Protein AF-A0A180F5J7-F1 (afdb_monomer)

Mean predicted aligned error: 7.36 Å

Nearest PDB structures (foldseek):
  5jdk-assembly1_A  TM=4.052E-01  e=4.309E+00  Schizosaccharomyces pombe 972h-
  7ywx-assembly1_W  TM=2.300E-01  e=5.597E+00  Homo sapiens

Radius of gyration: 16.35 Å; Cα contacts (8 Å, |Δi|>4): 37; chains: 1; bounding box: 34×48×33 Å

pLDDT: mean 86.65, std 16.5, range [34.69, 97.69]

Secondary structure (DSSP, 8-state):
---S-TTSS------TT-HHHHHHHHHHHHHHHH----S-HHHHHHHHHHHHHHHHHHHHHTT--HHHHHT--HHHHHHHHHHHHHHHHH-

Foldseek 3Di:
DDDDPPDDDDDCDDDPPPVLSSLQSVQVCCCVVPVDDDDHSVVVVVVVVVLLVVVVVVVVVVVDDPVCVVPPDPVVSVVSVVVVVVVVVVD

Solvent-accessible surface area (backbone atoms only — not comparable to full-atom values): 5591 Å² total; per-residue (Å²): 134,83,76,90,71,84,84,60,102,69,79,73,48,97,35,92,92,40,69,66,45,44,46,36,35,52,53,47,46,41,32,74,75,70,62,54,84,70,81,52,50,64,58,55,47,51,53,49,53,52,50,50,55,51,48,50,62,52,37,48,75,71,70,45,51,70,67,56,60,78,67,47,56,66,74,59,50,52,52,54,52,52,57,48,52,57,53,62,76,76,108

Sequence (91 aa):
MRAISDINGFDIKFHENEPIKVVRAVRNWFVEAVGLIKESPTAIWDSFCEFNADLLTKKEKENFSQDDIDFMPIPELLMCMRAWLIKKEEA

Structure (mmCIF, N/CA/C/O backbone):
data_AF-A0A180F5J7-F1
#
_entry.id   AF-A0A180F5J7-F1
#
loop_
_atom_site.group_PDB
_atom_site.id
_atom_site.type_symbol
_atom_site.label_atom_id
_atom_site.label_alt_id
_atom_site.label_comp_id
_atom_site.label_asym_id
_atom_site.label_entity_id
_atom_site.label_seq_id
_atom_site.pdbx_PDB_ins_code
_atom_site.Cartn_x
_atom_site.Cartn_y
_atom_site.Cartn_z
_atom_site.occupancy
_atom_site.B_iso_or_equiv
_atom_site.auth_seq_id
_atom_site.auth_comp_id
_atom_site.auth_asym_id
_atom_site.auth_atom_id
_atom_site.pdbx_PDB_model_num
ATOM 1 N N . MET A 1 1 ? 7.377 28.345 -10.690 1.00 34.69 1 MET A N 1
ATOM 2 C CA . MET A 1 1 ? 8.711 27.835 -10.313 1.00 34.69 1 MET A CA 1
ATOM 3 C C . MET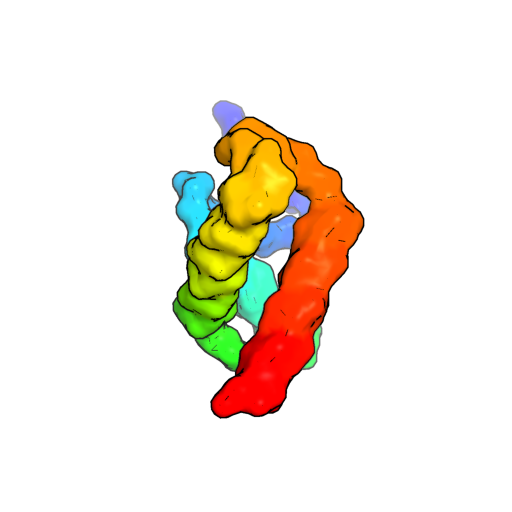 A 1 1 ? 8.557 26.342 -10.057 1.00 34.69 1 MET A C 1
ATOM 5 O O . MET A 1 1 ? 7.819 25.987 -9.149 1.00 34.69 1 MET A O 1
ATOM 9 N N . ARG A 1 2 ? 9.089 25.486 -10.942 1.00 41.12 2 ARG A N 1
ATOM 10 C CA . ARG A 1 2 ? 9.048 24.021 -10.788 1.00 41.12 2 ARG A CA 1
ATOM 11 C C . ARG A 1 2 ? 10.116 23.635 -9.765 1.00 41.12 2 ARG A C 1
ATOM 13 O O . ARG A 1 2 ? 11.222 24.167 -9.827 1.00 41.12 2 ARG A O 1
ATOM 20 N N . ALA A 1 3 ? 9.727 22.836 -8.778 1.00 49.47 3 ALA A N 1
ATOM 21 C CA . ALA A 1 3 ? 10.573 22.479 -7.652 1.00 49.47 3 ALA A CA 1
ATOM 22 C C . ALA A 1 3 ? 11.819 21.707 -8.110 1.00 49.47 3 ALA A C 1
ATOM 24 O O . ALA A 1 3 ? 11.811 21.009 -9.118 1.00 49.47 3 ALA A O 1
ATOM 25 N N . ILE A 1 4 ? 12.880 21.885 -7.335 1.00 45.09 4 ILE A N 1
ATOM 26 C CA . ILE A 1 4 ? 14.256 21.432 -7.528 1.00 45.09 4 ILE A CA 1
ATOM 27 C C . ILE A 1 4 ? 14.331 19.906 -7.304 1.00 45.09 4 ILE A C 1
ATOM 29 O O . ILE A 1 4 ? 14.897 19.449 -6.318 1.00 45.09 4 ILE A O 1
ATOM 33 N N . SER A 1 5 ? 13.702 19.100 -8.163 1.00 49.03 5 SER A N 1
ATOM 34 C CA . SER A 1 5 ? 13.823 17.629 -8.118 1.00 49.03 5 SER A CA 1
ATOM 35 C C . SER A 1 5 ? 14.998 17.096 -8.949 1.00 49.03 5 SER A C 1
ATOM 37 O O . SER A 1 5 ? 15.331 15.922 -8.849 1.00 49.03 5 SER A O 1
ATOM 39 N N . ASP A 1 6 ? 15.670 17.958 -9.718 1.00 49.91 6 ASP A N 1
ATOM 40 C CA . ASP A 1 6 ? 16.673 17.559 -10.719 1.00 49.91 6 ASP A CA 1
ATOM 41 C C . ASP A 1 6 ? 18.117 17.411 -10.195 1.00 49.91 6 ASP A C 1
ATOM 43 O O . ASP A 1 6 ? 19.012 17.108 -10.979 1.00 49.91 6 ASP A O 1
ATOM 47 N N . ILE A 1 7 ? 18.404 17.622 -8.903 1.00 48.56 7 ILE A N 1
ATOM 48 C CA . ILE A 1 7 ? 19.809 17.718 -8.439 1.00 48.56 7 ILE A CA 1
ATOM 49 C C . ILE A 1 7 ? 20.429 16.425 -7.889 1.00 48.56 7 ILE A C 1
ATOM 51 O O . ILE A 1 7 ? 21.640 16.387 -7.719 1.00 48.56 7 ILE A O 1
ATOM 55 N N . ASN A 1 8 ? 19.706 15.322 -7.695 1.00 44.19 8 ASN A N 1
ATOM 56 C CA . ASN A 1 8 ? 20.357 14.076 -7.260 1.00 44.19 8 ASN A CA 1
ATOM 57 C C . ASN A 1 8 ? 19.605 12.844 -7.754 1.00 44.19 8 ASN A C 1
ATOM 59 O O . ASN A 1 8 ? 18.664 12.453 -7.084 1.00 44.19 8 ASN A O 1
ATOM 63 N N . GLY A 1 9 ? 20.027 12.253 -8.882 1.00 49.88 9 GLY A N 1
ATOM 64 C CA . GLY A 1 9 ? 19.973 10.822 -9.272 1.00 49.88 9 GLY A CA 1
ATOM 65 C C . GLY A 1 9 ? 18.895 9.846 -8.747 1.00 49.88 9 GLY A C 1
ATOM 66 O O . GLY A 1 9 ? 19.115 8.641 -8.816 1.00 49.88 9 GLY A O 1
ATOM 67 N N . PHE A 1 10 ? 17.757 10.313 -8.242 1.00 50.00 10 PHE A N 1
ATOM 68 C CA . PHE A 1 10 ? 16.707 9.567 -7.548 1.00 50.00 10 PHE A CA 1
ATOM 69 C C . PHE A 1 10 ? 15.341 10.050 -8.062 1.00 50.00 10 PHE A C 1
ATOM 71 O O . PHE A 1 10 ? 14.542 10.606 -7.313 1.00 50.00 10 PHE A O 1
ATOM 78 N N . ASP A 1 11 ? 15.072 9.920 -9.361 1.00 58.69 11 ASP A N 1
ATOM 79 C CA . ASP A 1 11 ? 13.810 10.414 -9.926 1.00 58.69 11 ASP A CA 1
ATOM 80 C C . ASP A 1 11 ? 12.687 9.367 -9.795 1.00 58.69 11 ASP A C 1
ATOM 82 O O . ASP A 1 11 ? 12.560 8.447 -10.607 1.00 58.69 11 ASP A O 1
ATOM 86 N N . ILE A 1 12 ? 11.837 9.508 -8.772 1.00 59.59 12 ILE A N 1
ATOM 87 C CA . ILE A 1 12 ? 10.572 8.764 -8.637 1.00 59.59 12 ILE A CA 1
ATOM 88 C C . ILE A 1 12 ? 9.507 9.462 -9.501 1.00 59.59 12 ILE A C 1
ATOM 90 O O . ILE A 1 12 ? 8.532 9.990 -8.968 1.00 59.59 12 ILE A O 1
ATOM 94 N N . LYS A 1 13 ? 9.780 9.508 -10.815 1.00 63.16 13 LYS A N 1
ATOM 95 C CA . LYS A 1 13 ? 9.024 10.049 -11.968 1.00 63.16 13 LYS A CA 1
ATOM 96 C C . LYS A 1 13 ? 7.696 10.7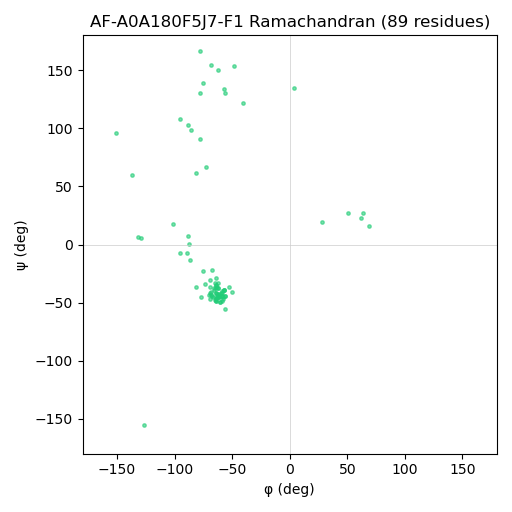59 -11.636 1.00 63.16 13 LYS A C 1
ATOM 98 O O . LYS A 1 13 ? 6.839 10.226 -10.935 1.00 63.16 13 LYS A O 1
ATOM 103 N N . PHE A 1 14 ? 7.458 11.922 -12.250 1.00 68.44 14 PHE A N 1
ATOM 104 C CA . PHE A 1 14 ? 6.224 12.715 -12.103 1.00 68.44 14 PHE A CA 1
ATOM 105 C C . PHE A 1 14 ? 4.933 11.868 -12.081 1.00 68.44 14 PHE A C 1
ATOM 107 O O . PHE A 1 14 ? 4.640 11.132 -13.025 1.00 68.44 14 PHE A O 1
ATOM 114 N N . HIS A 1 15 ? 4.161 11.985 -10.997 1.00 66.25 15 HIS A N 1
ATOM 115 C CA . HIS A 1 15 ? 3.061 11.067 -10.683 1.00 66.25 15 HIS A CA 1
ATOM 116 C C . HIS A 1 15 ? 1.725 11.755 -10.364 1.00 66.25 15 HIS A C 1
ATOM 118 O O . HIS A 1 15 ? 0.783 11.054 -10.033 1.00 66.25 15 HIS A O 1
ATOM 124 N N . GLU A 1 16 ? 1.596 13.084 -10.487 1.00 77.31 16 GLU A N 1
ATOM 125 C CA . GLU A 1 16 ? 0.314 13.829 -10.368 1.00 77.31 16 GLU A CA 1
ATOM 126 C C . GLU A 1 16 ? -0.533 13.523 -9.115 1.00 77.31 16 GLU A C 1
ATOM 128 O O . GLU A 1 16 ? -1.747 13.678 -9.145 1.00 77.31 16 GLU A O 1
ATOM 133 N N . ASN A 1 17 ? 0.092 13.101 -8.010 1.00 75.62 17 ASN A N 1
ATOM 134 C CA . ASN A 1 17 ? -0.608 12.616 -6.812 1.00 75.62 17 ASN A CA 1
ATOM 135 C C . ASN A 1 17 ? -1.483 11.359 -7.045 1.00 75.62 17 ASN A C 1
ATOM 137 O O . ASN A 1 17 ? -2.396 11.086 -6.275 1.00 75.62 17 ASN A O 1
ATOM 141 N N . GLU A 1 18 ? -1.186 10.579 -8.088 1.00 86.50 18 GLU A N 1
ATOM 142 C CA . GLU A 1 18 ? -1.805 9.288 -8.399 1.00 86.50 18 GLU A CA 1
ATOM 143 C C . GLU A 1 18 ? -0.948 8.144 -7.822 1.00 86.50 18 GLU A C 1
ATOM 145 O O . GLU A 1 18 ? 0.129 7.847 -8.363 1.00 86.50 18 GLU A O 1
ATOM 150 N N . PRO A 1 19 ? -1.394 7.450 -6.758 1.00 87.81 19 PRO A N 1
ATOM 151 C CA . PRO A 1 19 ? -0.579 6.453 -6.058 1.00 87.81 19 PRO A CA 1
ATOM 152 C C . PRO A 1 19 ? -0.054 5.324 -6.957 1.00 87.81 19 PRO A C 1
ATOM 154 O O . PRO A 1 19 ? 1.114 4.937 -6.879 1.00 87.81 19 PRO A O 1
ATOM 157 N N . ILE A 1 20 ? -0.876 4.842 -7.894 1.00 91.00 20 ILE A N 1
ATOM 158 C CA . ILE A 1 20 ? -0.480 3.780 -8.828 1.00 91.00 20 ILE A CA 1
ATOM 159 C C . ILE A 1 20 ? 0.666 4.207 -9.763 1.00 91.00 20 ILE A C 1
ATOM 161 O O . ILE A 1 20 ? 1.479 3.373 -10.177 1.00 91.00 20 ILE A O 1
ATOM 165 N N . LYS A 1 21 ? 0.783 5.506 -10.087 1.00 90.00 21 LYS A N 1
ATOM 166 C CA . LYS A 1 21 ? 1.898 6.023 -10.897 1.00 90.00 21 LYS A CA 1
ATOM 167 C C . LYS A 1 21 ? 3.213 5.957 -10.115 1.00 90.00 21 LYS A C 1
ATOM 169 O O . LYS A 1 21 ? 4.229 5.585 -10.701 1.00 90.00 21 LYS A O 1
ATOM 174 N N . VAL A 1 22 ? 3.183 6.210 -8.803 1.00 90.19 22 VAL A N 1
ATOM 175 C CA . VAL A 1 22 ? 4.350 6.050 -7.914 1.00 90.19 22 VAL A CA 1
ATOM 176 C C . VAL A 1 22 ? 4.787 4.589 -7.853 1.00 90.19 22 VAL A C 1
ATOM 178 O O . VAL A 1 22 ? 5.961 4.294 -8.078 1.00 90.19 22 VAL A O 1
ATOM 181 N N . VAL A 1 23 ? 3.847 3.660 -7.639 1.00 92.19 23 VAL A N 1
ATOM 182 C CA . VAL A 1 23 ? 4.143 2.214 -7.621 1.00 92.19 23 VAL A CA 1
ATOM 183 C C . VAL A 1 23 ? 4.812 1.779 -8.924 1.00 92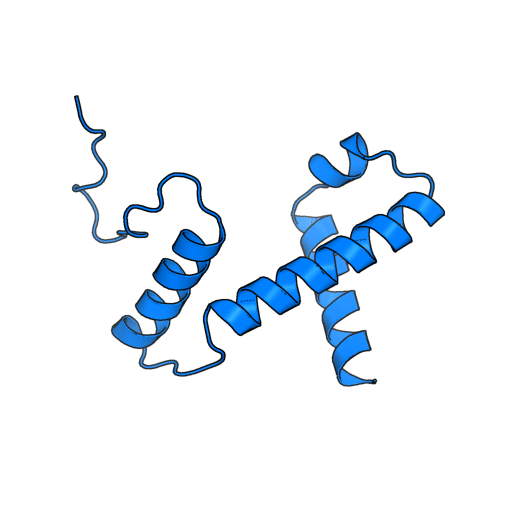.19 23 VAL A C 1
ATOM 185 O O . VAL A 1 23 ? 5.830 1.086 -8.908 1.00 92.19 23 VAL A O 1
ATOM 188 N N . ARG A 1 24 ? 4.290 2.241 -10.066 1.00 92.94 24 ARG A N 1
ATOM 189 C CA . ARG A 1 24 ? 4.885 1.976 -11.381 1.00 92.94 24 ARG A CA 1
ATOM 190 C C . ARG A 1 24 ? 6.297 2.540 -11.505 1.00 92.94 24 ARG A C 1
ATOM 192 O O . ARG A 1 24 ? 7.169 1.836 -12.008 1.00 92.94 24 ARG A O 1
ATOM 199 N N . ALA A 1 25 ? 6.524 3.778 -11.071 1.00 91.38 25 ALA A N 1
ATOM 200 C CA . ALA A 1 25 ? 7.834 4.417 -11.137 1.00 91.38 25 ALA A CA 1
ATOM 201 C C . ALA A 1 25 ? 8.880 3.639 -10.324 1.00 91.38 25 ALA A C 1
ATOM 203 O O . ALA A 1 25 ? 9.923 3.280 -10.869 1.00 91.38 25 ALA A O 1
ATOM 204 N N . VAL A 1 26 ? 8.562 3.295 -9.071 1.00 90.50 26 VAL A N 1
ATOM 205 C CA . VAL A 1 26 ? 9.456 2.537 -8.181 1.00 90.50 26 VAL A CA 1
ATOM 206 C C . VAL A 1 26 ? 9.721 1.133 -8.724 1.00 90.50 26 VAL A C 1
ATOM 208 O O . VAL A 1 26 ? 10.875 0.724 -8.836 1.00 90.50 26 VAL A O 1
ATOM 211 N N . ARG A 1 27 ? 8.677 0.397 -9.127 1.00 92.88 27 ARG A N 1
ATOM 212 C CA . ARG A 1 27 ? 8.826 -0.954 -9.694 1.00 92.88 27 ARG A CA 1
ATOM 213 C C . ARG A 1 27 ? 9.699 -0.938 -10.946 1.00 92.88 27 ARG A C 1
ATOM 215 O O . ARG A 1 27 ? 10.566 -1.794 -11.097 1.00 92.88 27 ARG A O 1
ATOM 222 N N . ASN A 1 28 ? 9.482 0.020 -11.847 1.00 92.56 28 ASN A N 1
ATOM 223 C CA . ASN A 1 28 ? 10.283 0.136 -13.064 1.00 92.56 28 ASN A CA 1
ATOM 224 C C . ASN A 1 28 ? 11.736 0.499 -12.752 1.00 92.56 28 ASN A C 1
ATOM 226 O O . ASN A 1 28 ? 12.627 -0.071 -13.371 1.00 92.56 28 ASN A O 1
ATOM 230 N N . TRP A 1 29 ? 11.983 1.354 -11.757 1.00 91.62 29 TRP A N 1
ATOM 231 C CA . TRP A 1 29 ? 13.340 1.650 -11.305 1.00 91.62 29 TRP A CA 1
ATOM 232 C C . TRP A 1 29 ? 14.077 0.393 -10.818 1.00 91.62 29 TRP A C 1
ATOM 234 O O . TRP A 1 29 ? 15.219 0.191 -11.206 1.00 91.62 29 TRP A O 1
ATOM 244 N N . PHE A 1 30 ? 13.432 -0.514 -10.073 1.00 90.69 30 PHE A N 1
ATOM 245 C CA . PHE A 1 30 ? 14.052 -1.799 -9.700 1.00 90.69 30 PHE A CA 1
ATOM 246 C C . PHE A 1 30 ? 14.394 -2.680 -10.910 1.00 90.69 30 PHE A C 1
ATOM 248 O O . PHE A 1 30 ? 15.430 -3.346 -10.934 1.00 90.69 30 PHE A O 1
ATOM 255 N N . VAL A 1 31 ? 13.540 -2.684 -11.930 1.00 92.88 31 VAL A N 1
ATOM 256 C CA . VAL A 1 31 ? 13.789 -3.448 -13.161 1.00 92.88 31 VAL A CA 1
ATOM 257 C C . VAL A 1 31 ? 14.972 -2.864 -13.924 1.00 92.88 31 VAL A C 1
ATOM 259 O O . VAL A 1 31 ? 15.838 -3.610 -14.368 1.00 92.88 31 VAL A O 1
ATOM 262 N N . GLU A 1 32 ? 15.023 -1.540 -14.046 1.00 91.25 32 GLU A N 1
ATOM 263 C CA . GLU A 1 32 ? 16.075 -0.812 -14.758 1.00 91.25 32 GLU A CA 1
ATOM 264 C C . GLU A 1 32 ? 17.421 -0.873 -14.008 1.00 91.25 32 GLU A C 1
ATOM 266 O O . GLU A 1 32 ? 18.456 -1.109 -14.624 1.00 91.25 32 GLU A O 1
ATOM 271 N N . ALA A 1 33 ? 17.417 -0.691 -12.683 1.00 92.62 33 ALA A N 1
ATOM 272 C CA . ALA A 1 33 ? 18.628 -0.564 -11.874 1.00 92.62 33 ALA A CA 1
ATOM 273 C C . ALA A 1 33 ? 19.273 -1.907 -11.511 1.00 92.62 33 ALA A C 1
ATOM 275 O O . ALA A 1 33 ? 20.498 -1.995 -11.437 1.00 92.62 33 ALA A O 1
ATOM 276 N N . VAL A 1 34 ? 18.468 -2.944 -11.247 1.00 93.62 34 VAL A N 1
ATOM 277 C CA . VAL A 1 34 ? 18.969 -4.240 -10.749 1.00 93.62 34 VAL A CA 1
ATOM 278 C C . VAL A 1 34 ? 18.413 -5.453 -11.500 1.00 93.62 34 VAL A C 1
ATOM 280 O O . VAL A 1 34 ? 18.666 -6.586 -11.098 1.00 93.62 34 VAL A O 1
ATOM 283 N N . GLY A 1 35 ? 17.655 -5.255 -12.585 1.00 92.38 35 GLY A N 1
ATOM 284 C CA . GLY A 1 35 ? 17.119 -6.356 -13.395 1.00 92.38 35 GLY A CA 1
ATOM 285 C C . GLY A 1 35 ? 16.037 -7.187 -12.697 1.00 92.38 35 GLY A C 1
ATOM 286 O O . GLY A 1 35 ? 15.735 -8.295 -13.141 1.00 92.38 35 GLY A O 1
ATOM 287 N N . LEU A 1 36 ? 15.451 -6.691 -11.600 1.00 92.75 36 LEU A N 1
ATOM 288 C CA . LEU A 1 36 ? 14.468 -7.440 -10.817 1.00 92.75 36 LEU A CA 1
ATOM 289 C C . LEU A 1 36 ? 13.097 -7.426 -11.506 1.00 92.75 36 LEU A C 1
ATOM 291 O O . LEU A 1 36 ? 12.266 -6.549 -11.270 1.00 92.75 36 LEU A O 1
ATOM 295 N N . ILE A 1 37 ? 12.845 -8.419 -12.356 1.00 90.62 37 ILE A N 1
ATOM 296 C CA . ILE A 1 37 ? 11.558 -8.590 -13.036 1.00 90.62 37 ILE A CA 1
ATOM 297 C C . ILE A 1 37 ? 10.633 -9.427 -12.146 1.00 90.62 37 ILE A C 1
ATOM 299 O O . ILE A 1 37 ? 10.769 -10.645 -12.059 1.00 90.62 37 ILE A O 1
ATOM 303 N N . LYS A 1 38 ? 9.690 -8.751 -11.487 1.00 88.19 38 LYS A N 1
ATOM 304 C CA . LYS A 1 38 ? 8.645 -9.353 -10.645 1.00 88.19 38 LYS A CA 1
ATOM 305 C C . LYS A 1 38 ? 7.238 -8.890 -11.053 1.00 88.19 38 LYS A C 1
ATOM 307 O O . LYS A 1 38 ? 7.046 -8.516 -12.214 1.00 88.19 38 LYS A O 1
ATOM 312 N N . GLU A 1 39 ? 6.265 -8.928 -10.141 1.00 93.00 39 GLU A N 1
ATOM 313 C CA . GLU A 1 39 ? 4.857 -8.600 -10.362 1.00 93.00 39 GLU A CA 1
ATOM 314 C C . GLU A 1 39 ? 4.667 -7.268 -11.114 1.00 93.00 39 GLU A C 1
ATOM 316 O O . GLU A 1 39 ? 5.518 -6.364 -11.111 1.00 93.00 39 GLU A O 1
ATOM 321 N N . SER A 1 40 ? 3.537 -7.152 -11.817 1.00 94.88 40 SER A N 1
ATOM 322 C CA . SER A 1 40 ? 3.185 -5.915 -12.512 1.00 94.88 40 SER A CA 1
ATOM 323 C C . SER A 1 40 ? 2.873 -4.802 -11.499 1.00 94.88 40 SER A C 1
ATOM 325 O O . SER A 1 40 ? 2.431 -5.091 -10.386 1.00 94.88 40 SER A O 1
ATOM 327 N N . PRO A 1 41 ? 3.033 -3.517 -11.868 1.00 94.31 41 PRO A N 1
ATOM 328 C CA . PRO A 1 41 ? 2.609 -2.408 -11.012 1.00 94.31 41 PRO A CA 1
ATOM 329 C C . PRO A 1 41 ? 1.148 -2.515 -10.561 1.00 94.31 41 PRO A C 1
ATOM 331 O O . PRO A 1 41 ? 0.835 -2.168 -9.430 1.00 94.31 41 PRO A O 1
ATOM 334 N N . THR A 1 42 ? 0.273 -3.018 -11.439 1.00 95.94 42 THR A N 1
ATOM 335 C CA . THR A 1 42 ? -1.142 -3.261 -11.137 1.00 95.94 42 THR A CA 1
ATOM 336 C C . THR A 1 42 ? -1.302 -4.341 -10.076 1.00 95.94 42 THR A C 1
ATOM 338 O O . THR A 1 42 ? -1.963 -4.094 -9.085 1.00 95.94 42 THR A O 1
ATOM 341 N N . ALA A 1 43 ? -0.621 -5.482 -10.206 1.00 95.81 43 ALA A N 1
ATOM 342 C CA . ALA A 1 43 ? -0.706 -6.552 -9.212 1.00 95.81 43 ALA A CA 1
ATOM 343 C C . ALA A 1 43 ? -0.186 -6.116 -7.827 1.00 95.81 43 ALA A C 1
ATOM 345 O O . ALA A 1 43 ? -0.769 -6.476 -6.807 1.00 95.81 43 ALA A 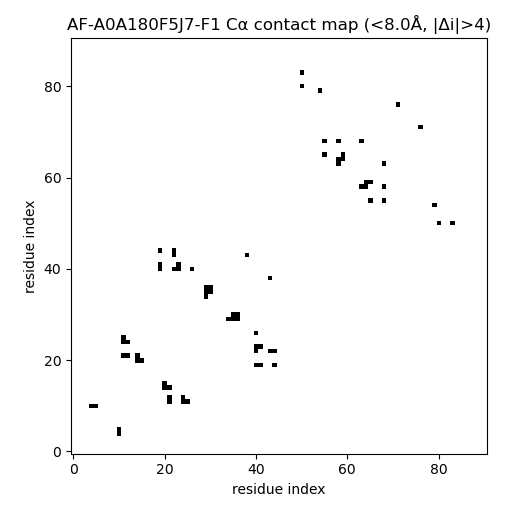O 1
ATOM 346 N N . ILE A 1 44 ? 0.881 -5.307 -7.784 1.00 95.06 44 ILE A N 1
ATOM 347 C CA . ILE A 1 44 ? 1.389 -4.723 -6.531 1.00 95.06 44 ILE A CA 1
ATOM 348 C C . ILE A 1 44 ? 0.342 -3.785 -5.917 1.00 95.06 44 ILE A C 1
ATOM 350 O O . ILE A 1 44 ? 0.083 -3.855 -4.717 1.00 95.06 44 ILE A O 1
ATOM 354 N N . TRP A 1 45 ? -0.258 -2.917 -6.735 1.00 95.81 45 TRP A N 1
ATOM 355 C CA . TRP A 1 45 ? -1.287 -1.980 -6.290 1.00 95.81 45 TRP A CA 1
ATOM 356 C C . TRP A 1 45 ? -2.544 -2.696 -5.787 1.00 95.81 45 TRP A C 1
ATOM 358 O O . TRP A 1 45 ? -3.009 -2.405 -4.691 1.00 95.81 45 TRP A O 1
ATOM 368 N N . ASP A 1 46 ? -3.034 -3.685 -6.530 1.00 96.00 46 ASP A N 1
ATOM 369 C CA . ASP A 1 46 ? -4.214 -4.466 -6.164 1.00 96.00 46 ASP A CA 1
ATOM 370 C C . ASP A 1 46 ? -3.987 -5.210 -4.841 1.00 96.00 46 ASP A C 1
ATOM 372 O O . ASP A 1 46 ? -4.838 -5.162 -3.955 1.00 96.00 46 ASP A O 1
ATOM 376 N N . SER A 1 47 ? -2.805 -5.813 -4.648 1.00 95.44 47 SER A N 1
ATOM 377 C CA . SER A 1 47 ? -2.459 -6.463 -3.378 1.00 95.44 47 SER A CA 1
ATOM 378 C C . SER A 1 47 ? -2.362 -5.471 -2.216 1.00 95.44 47 SER A C 1
ATOM 380 O O . SER A 1 47 ? -2.667 -5.834 -1.082 1.00 95.44 47 SER A O 1
ATOM 382 N N . PHE A 1 48 ? -1.929 -4.234 -2.467 1.00 94.88 48 PHE A N 1
ATOM 383 C CA . PHE A 1 48 ? -1.936 -3.182 -1.453 1.00 94.88 48 PHE A CA 1
ATOM 384 C C . PHE A 1 48 ? -3.368 -2.744 -1.112 1.00 94.88 48 PHE A C 1
ATOM 386 O O . PHE A 1 48 ? -3.684 -2.572 0.063 1.00 94.88 48 PHE A O 1
ATOM 393 N N . CYS A 1 49 ? -4.250 -2.598 -2.103 1.00 95.62 49 CY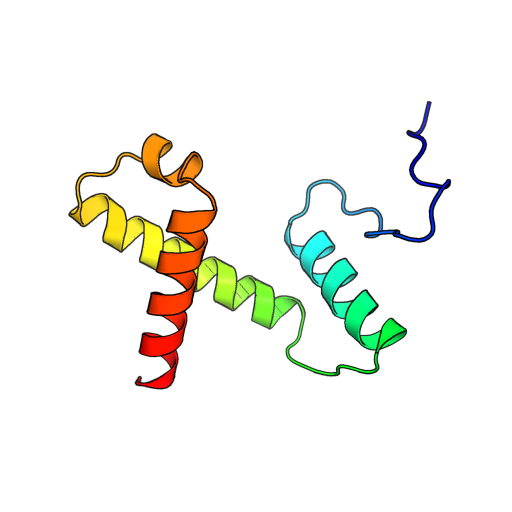S A N 1
ATOM 394 C CA . CYS A 1 49 ? -5.662 -2.283 -1.876 1.00 95.62 49 CYS A CA 1
ATOM 395 C C . CYS A 1 49 ? -6.377 -3.380 -1.076 1.00 95.62 49 CYS A C 1
ATOM 397 O O . CYS A 1 49 ? -7.103 -3.063 -0.137 1.00 95.62 49 CYS A O 1
ATOM 399 N N . GLU A 1 50 ? -6.130 -4.649 -1.405 1.00 97.06 50 GLU A N 1
ATOM 400 C CA . GLU A 1 50 ? -6.652 -5.806 -0.669 1.00 97.06 50 GLU A CA 1
ATOM 401 C C . GLU A 1 50 ? -6.205 -5.774 0.799 1.00 97.06 50 GLU A C 1
ATOM 403 O O . GLU A 1 50 ? -7.034 -5.833 1.706 1.00 97.06 50 GLU A O 1
ATOM 408 N N . PHE A 1 51 ? -4.907 -5.556 1.040 1.00 97.00 51 PHE A N 1
ATOM 409 C CA . PHE A 1 51 ? -4.377 -5.382 2.390 1.00 97.00 51 PHE A CA 1
ATOM 410 C C . PHE A 1 51 ? -5.069 -4.243 3.154 1.00 97.00 51 PHE A C 1
ATOM 412 O O . PHE A 1 51 ? -5.403 -4.421 4.322 1.00 97.00 51 PHE A O 1
ATOM 419 N N . ASN A 1 52 ? -5.293 -3.081 2.531 1.00 95.94 52 ASN A N 1
ATOM 420 C CA . ASN A 1 52 ? -5.943 -1.952 3.206 1.00 95.94 52 ASN A CA 1
ATOM 421 C C . ASN A 1 52 ? -7.401 -2.260 3.567 1.00 95.94 52 ASN A C 1
ATOM 423 O O . ASN A 1 52 ? -7.843 -1.895 4.655 1.00 95.94 52 ASN A O 1
ATOM 427 N N . ALA A 1 53 ? -8.133 -2.955 2.693 1.00 95.94 53 ALA A N 1
ATOM 428 C CA . ALA A 1 53 ? -9.504 -3.376 2.976 1.00 95.94 53 ALA A CA 1
ATOM 429 C C . ALA A 1 53 ? -9.565 -4.345 4.173 1.00 95.94 53 ALA A C 1
ATOM 431 O O . ALA A 1 53 ? -10.403 -4.192 5.071 1.00 95.94 53 ALA A O 1
ATOM 432 N N . ASP A 1 54 ? -8.634 -5.300 4.226 1.00 96.75 54 ASP A N 1
ATOM 433 C CA . ASP A 1 54 ? -8.514 -6.245 5.337 1.00 96.75 54 ASP A CA 1
ATOM 434 C C . ASP A 1 54 ? -8.057 -5.566 6.632 1.00 96.75 54 ASP A C 1
ATOM 436 O O . ASP A 1 54 ? -8.572 -5.873 7.711 1.00 96.75 54 ASP A O 1
ATOM 440 N N . LEU A 1 55 ? -7.106 -4.632 6.539 1.00 97.12 55 LEU A N 1
ATOM 441 C CA . LEU A 1 55 ? -6.613 -3.851 7.669 1.00 97.12 55 LEU A CA 1
ATOM 442 C C . LEU A 1 55 ? -7.745 -3.041 8.294 1.00 97.12 55 LEU A C 1
ATOM 444 O O . LEU A 1 55 ? -7.926 -3.127 9.507 1.00 97.12 55 LEU A O 1
ATOM 448 N N . LEU A 1 56 ? -8.511 -2.315 7.476 1.00 96.12 56 LEU A N 1
ATOM 449 C CA . LEU A 1 56 ? -9.654 -1.521 7.919 1.00 96.12 56 LEU A CA 1
ATOM 450 C C . LEU A 1 56 ? -10.657 -2.404 8.666 1.00 96.12 56 LEU A C 1
ATOM 452 O O . LEU A 1 56 ? -10.903 -2.200 9.853 1.00 96.12 56 LEU A O 1
ATOM 456 N N . THR A 1 57 ? -11.118 -3.477 8.018 1.00 95.94 57 THR A N 1
ATOM 457 C CA . THR A 1 57 ? -12.083 -4.422 8.603 1.00 95.94 57 THR A CA 1
ATOM 458 C C . THR A 1 57 ? -11.579 -5.032 9.914 1.00 95.94 57 THR A C 1
ATOM 460 O O . THR A 1 57 ? -12.350 -5.273 10.848 1.00 95.94 57 THR A O 1
ATOM 463 N N . LYS A 1 58 ? -10.282 -5.348 9.996 1.00 96.50 58 LYS A N 1
ATOM 464 C CA . LYS A 1 58 ? -9.670 -5.909 11.203 1.00 96.50 58 LYS A CA 1
ATOM 465 C C . LYS A 1 58 ? -9.603 -4.873 12.325 1.00 96.50 58 LYS A C 1
ATOM 467 O O . LYS A 1 58 ? -9.947 -5.196 13.457 1.00 96.50 58 LYS A O 1
ATOM 472 N N . LYS A 1 59 ? -9.157 -3.656 12.023 1.00 97.00 59 LYS A N 1
ATOM 473 C CA . LYS A 1 59 ? -8.911 -2.601 13.009 1.00 97.00 59 LYS A CA 1
ATOM 474 C C . LYS A 1 59 ? -10.202 -1.994 13.550 1.00 97.00 59 LYS A C 1
ATOM 476 O O . LYS A 1 59 ? -10.293 -1.764 14.752 1.00 97.00 59 LYS A O 1
ATOM 481 N N . GLU A 1 60 ? -11.243 -1.890 12.730 1.00 95.75 60 GLU A N 1
ATOM 482 C CA . GLU A 1 60 ? -12.591 -1.532 13.191 1.00 95.75 60 GLU A CA 1
ATOM 483 C C . GLU A 1 60 ? -13.118 -2.523 14.244 1.00 95.75 60 GLU A C 1
ATOM 485 O O . GLU A 1 60 ? -13.677 -2.119 15.262 1.00 95.75 60 GLU A O 1
ATOM 490 N N . LYS A 1 61 ? -12.873 -3.832 14.069 1.00 97.25 61 LYS A N 1
ATOM 491 C CA . LYS A 1 61 ? -13.226 -4.859 15.074 1.00 97.25 61 LYS A CA 1
ATOM 492 C C . LYS A 1 61 ? -12.402 -4.753 16.360 1.00 97.25 61 LYS A C 1
ATOM 494 O O . LYS A 1 61 ? -12.831 -5.249 17.399 1.00 97.25 61 LYS A O 1
ATOM 499 N N . GLU A 1 62 ? -11.232 -4.124 16.291 1.00 96.88 62 GLU A N 1
ATOM 500 C CA . GLU A 1 62 ? -10.369 -3.801 17.433 1.00 96.88 62 GLU A CA 1
ATOM 501 C C . GLU A 1 62 ? -10.727 -2.434 18.065 1.00 96.88 62 GLU A C 1
ATOM 503 O O . GLU A 1 62 ? -10.035 -1.996 18.980 1.00 96.88 62 GLU A O 1
ATOM 508 N N . ASN A 1 63 ? -11.824 -1.792 17.631 1.00 97.31 63 ASN A N 1
ATOM 509 C CA . ASN A 1 63 ? -12.287 -0.455 18.039 1.00 97.31 63 ASN A CA 1
ATOM 510 C C . ASN A 1 63 ? -11.344 0.705 17.670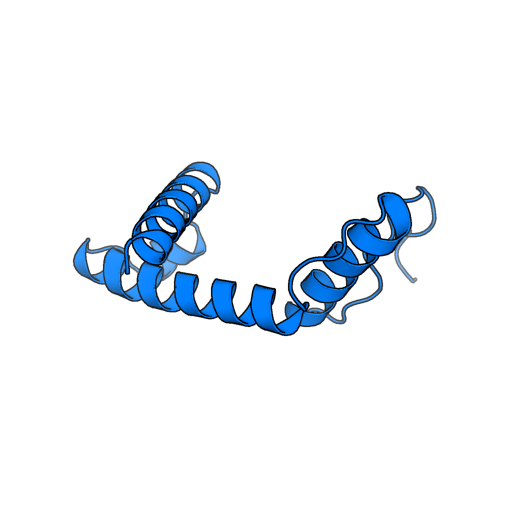 1.00 97.31 63 ASN A C 1
ATOM 512 O O . ASN A 1 63 ? -11.356 1.737 18.340 1.00 97.31 63 ASN A O 1
ATOM 516 N N . PHE A 1 64 ? -10.549 0.564 16.608 1.00 97.44 64 PHE A N 1
ATOM 517 C CA . PHE A 1 64 ? -9.835 1.701 16.025 1.00 97.44 64 PHE A CA 1
ATOM 518 C C . PHE A 1 64 ? -10.815 2.565 15.228 1.00 97.44 64 PHE A C 1
ATOM 520 O O . PHE A 1 64 ? -11.667 2.043 14.504 1.00 97.44 64 PHE A O 1
ATOM 527 N N . SER A 1 65 ? -10.679 3.883 15.341 1.00 96.69 65 SER A N 1
ATOM 528 C CA . SER A 1 65 ? -11.347 4.816 14.437 1.00 96.69 65 SER A CA 1
ATOM 529 C C . SER A 1 65 ? -10.618 4.891 13.091 1.00 96.69 65 SER A C 1
ATOM 531 O O . SER A 1 65 ? -9.472 4.461 12.966 1.00 96.69 65 SER A O 1
ATOM 533 N N . GLN A 1 66 ? -11.264 5.479 12.079 1.00 93.00 66 GLN A N 1
ATOM 534 C CA . GLN A 1 66 ? -10.606 5.751 10.797 1.00 93.00 66 GLN A CA 1
ATOM 535 C C . GLN A 1 66 ? -9.355 6.626 10.976 1.00 93.00 66 GLN A C 1
ATOM 537 O O . GLN A 1 66 ? -8.336 6.360 10.352 1.00 93.00 66 GLN A O 1
ATOM 542 N N . ASP A 1 67 ? -9.411 7.616 11.873 1.00 96.62 67 ASP A N 1
ATOM 543 C CA . ASP A 1 67 ? -8.288 8.515 12.161 1.00 96.62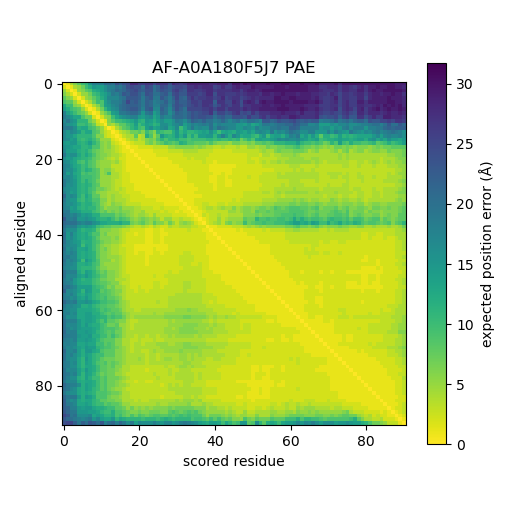 67 ASP A CA 1
ATOM 544 C C . ASP A 1 67 ? -7.099 7.743 12.763 1.00 96.62 67 ASP A C 1
ATOM 546 O O . ASP A 1 67 ? -5.962 7.905 12.326 1.00 96.62 67 ASP A O 1
ATOM 550 N N . ASP A 1 68 ? -7.363 6.805 13.682 1.00 97.19 68 ASP A N 1
ATOM 551 C CA . ASP A 1 68 ? -6.317 5.944 14.254 1.00 97.19 68 ASP A CA 1
ATOM 552 C C . ASP A 1 68 ? -5.637 5.068 13.187 1.00 97.19 68 ASP A C 1
ATOM 554 O O . ASP A 1 68 ? -4.451 4.753 13.296 1.00 97.19 68 ASP A O 1
ATOM 558 N N . ILE A 1 69 ? -6.387 4.649 12.162 1.00 95.50 69 ILE A N 1
ATOM 559 C CA . ILE A 1 69 ? -5.876 3.824 11.059 1.00 95.50 69 ILE A CA 1
ATOM 560 C C . ILE A 1 69 ? -5.066 4.682 10.082 1.00 95.50 69 ILE A C 1
ATOM 562 O O . ILE A 1 69 ? -3.964 4.286 9.699 1.00 95.50 69 ILE A O 1
ATOM 566 N N . ASP A 1 70 ? -5.573 5.861 9.721 1.00 92.75 70 ASP A N 1
ATOM 567 C CA . ASP A 1 70 ? -4.921 6.794 8.796 1.00 92.75 70 ASP A CA 1
ATOM 568 C C . ASP A 1 70 ? -3.592 7.323 9.360 1.00 92.75 70 ASP A C 1
ATOM 570 O O . ASP A 1 70 ? -2.620 7.504 8.621 1.00 92.75 70 ASP A O 1
ATOM 574 N N . PHE A 1 71 ? -3.524 7.517 10.681 1.00 94.69 71 PHE A N 1
ATOM 575 C CA . PHE A 1 71 ? -2.328 7.964 11.400 1.00 94.69 71 PHE A CA 1
ATOM 576 C C . PH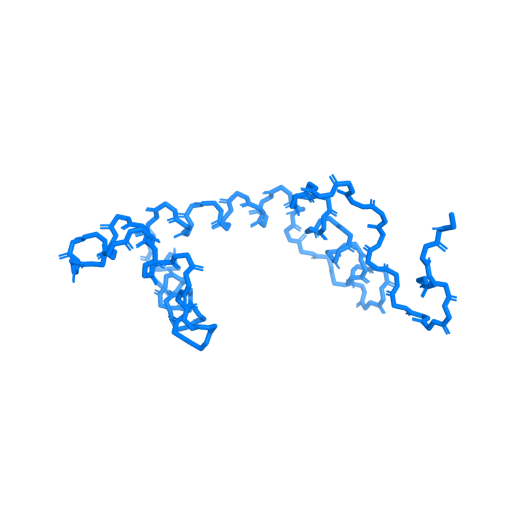E A 1 71 ? -1.583 6.831 12.122 1.00 94.69 71 PHE A C 1
ATOM 578 O O . PHE A 1 71 ? -0.727 7.095 12.976 1.00 94.69 71 PHE A O 1
ATOM 585 N N . MET A 1 72 ? -1.851 5.572 11.757 1.00 96.69 72 MET A N 1
ATOM 586 C CA . MET A 1 72 ? -1.171 4.412 12.332 1.00 96.69 72 MET A CA 1
ATOM 587 C C . MET A 1 72 ? 0.355 4.534 12.167 1.00 96.69 72 MET A C 1
ATOM 589 O O . MET A 1 72 ? 0.848 4.752 11.053 1.00 96.69 72 MET A O 1
ATOM 593 N N . PRO A 1 73 ? 1.149 4.344 13.239 1.00 96.88 73 PRO A N 1
ATOM 594 C CA . PRO A 1 73 ? 2.599 4.399 13.141 1.00 96.88 73 PRO A CA 1
ATOM 595 C C . PRO A 1 73 ? 3.140 3.400 12.114 1.00 96.88 73 PRO A C 1
ATOM 597 O O . PRO A 1 73 ? 2.800 2.218 12.136 1.00 96.88 73 PRO A O 1
ATOM 600 N N . ILE A 1 74 ? 4.065 3.850 11.261 1.00 94.50 74 ILE A N 1
ATOM 601 C CA . ILE A 1 74 ? 4.668 3.015 10.208 1.00 94.50 74 ILE A CA 1
ATOM 602 C C . ILE A 1 74 ? 5.197 1.663 10.725 1.00 94.50 74 ILE A C 1
ATOM 604 O O . ILE A 1 74 ? 4.959 0.660 10.052 1.00 94.50 74 ILE A O 1
ATOM 608 N N . PRO A 1 75 ? 5.859 1.556 11.900 1.00 97.69 75 PRO A N 1
ATOM 609 C CA . PRO A 1 75 ? 6.259 0.252 12.429 1.00 97.69 75 PRO A CA 1
ATOM 610 C C . PRO A 1 75 ? 5.079 -0.704 12.655 1.00 97.69 75 PRO A C 1
ATOM 612 O O . PRO A 1 75 ? 5.180 -1.879 12.30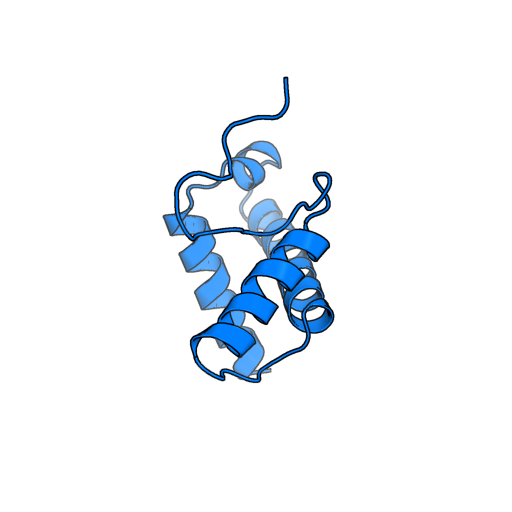7 1.00 97.69 75 PRO A O 1
ATOM 615 N N . GLU A 1 76 ? 3.954 -0.210 13.181 1.00 97.50 76 GLU A N 1
ATOM 616 C CA . GLU A 1 76 ? 2.743 -1.010 13.398 1.00 97.50 76 GLU A CA 1
ATOM 617 C C . GLU A 1 76 ? 2.099 -1.414 12.067 1.00 97.50 76 GLU A C 1
ATOM 619 O O . GLU A 1 76 ? 1.754 -2.584 11.875 1.00 97.50 76 GLU A O 1
ATOM 624 N N . LEU A 1 77 ? 2.012 -0.484 11.113 1.00 96.56 77 LEU A N 1
ATOM 625 C CA . LEU A 1 77 ? 1.496 -0.765 9.774 1.00 96.56 77 LEU A CA 1
ATOM 626 C C . LEU A 1 77 ? 2.319 -1.862 9.078 1.00 96.56 77 LEU A C 1
ATOM 628 O O . LEU A 1 77 ? 1.761 -2.809 8.521 1.00 96.56 77 LEU A O 1
ATOM 632 N N . LEU A 1 78 ? 3.652 -1.785 9.167 1.00 96.81 78 LEU A N 1
ATOM 633 C CA . LEU A 1 78 ? 4.558 -2.801 8.627 1.00 96.81 78 LEU A CA 1
ATOM 634 C C . LEU A 1 78 ? 4.394 -4.155 9.325 1.00 96.81 78 LEU A C 1
ATOM 636 O O . LEU A 1 78 ? 4.474 -5.191 8.663 1.00 96.81 78 LEU A O 1
ATOM 640 N N . MET A 1 79 ? 4.157 -4.176 10.640 1.00 97.44 79 MET A N 1
ATOM 641 C CA . MET A 1 79 ? 3.842 -5.413 11.360 1.00 97.44 79 MET A CA 1
ATOM 642 C C . MET A 1 79 ? 2.535 -6.032 10.856 1.00 97.44 79 MET A C 1
ATOM 644 O O . MET A 1 79 ? 2.495 -7.235 10.589 1.00 97.44 79 MET A O 1
ATOM 648 N N . CYS A 1 80 ? 1.492 -5.221 10.666 1.00 97.31 80 CYS A N 1
ATOM 649 C CA . CYS A 1 80 ? 0.213 -5.678 10.126 1.00 97.31 80 CYS A CA 1
ATOM 650 C C . CYS A 1 80 ? 0.367 -6.242 8.709 1.00 97.31 80 CYS A C 1
ATOM 652 O O . CYS A 1 80 ? -0.136 -7.329 8.429 1.00 97.31 80 CYS A O 1
ATOM 654 N N . MET A 1 81 ? 1.113 -5.551 7.845 1.00 97.19 81 MET A N 1
ATOM 655 C CA . MET A 1 81 ? 1.357 -5.972 6.465 1.00 97.19 81 MET A CA 1
ATOM 656 C C . MET A 1 81 ? 2.137 -7.291 6.392 1.00 97.19 81 MET A C 1
ATOM 658 O O . MET A 1 81 ? 1.772 -8.179 5.627 1.00 97.19 81 MET A O 1
ATOM 662 N N . ARG A 1 82 ? 3.164 -7.477 7.232 1.00 97.00 82 ARG A N 1
ATOM 663 C CA . ARG A 1 82 ? 3.899 -8.754 7.320 1.00 97.00 82 ARG A CA 1
ATOM 664 C C . ARG A 1 82 ? 3.002 -9.901 7.780 1.00 97.00 82 ARG A C 1
ATOM 666 O O . ARG A 1 82 ? 3.046 -10.975 7.193 1.00 97.00 82 ARG A O 1
ATOM 673 N N . ALA A 1 83 ? 2.186 -9.674 8.809 1.00 96.69 83 ALA A N 1
ATOM 674 C CA . ALA A 1 83 ? 1.250 -10.683 9.298 1.00 96.69 83 ALA A CA 1
ATOM 675 C C . ALA A 1 83 ? 0.191 -11.044 8.245 1.00 96.69 83 ALA A C 1
ATOM 677 O O . ALA A 1 83 ? -0.228 -12.195 8.165 1.00 96.69 83 ALA A O 1
ATOM 678 N N . TRP A 1 84 ? -0.236 -10.070 7.442 1.00 97.44 84 TRP A N 1
ATOM 679 C CA . TRP A 1 84 ? -1.166 -10.284 6.339 1.00 97.44 84 TRP A CA 1
ATOM 680 C C . TRP A 1 84 ? -0.551 -11.132 5.218 1.00 97.44 84 TRP A C 1
ATOM 682 O O . TRP A 1 84 ? -1.170 -12.097 4.782 1.00 97.44 84 TRP A O 1
ATOM 692 N N . LEU A 1 85 ? 0.695 -10.843 4.826 1.00 95.06 85 LEU A N 1
ATOM 693 C CA . LEU A 1 85 ? 1.428 -11.628 3.827 1.00 95.06 85 LEU A CA 1
ATOM 694 C C . LEU A 1 85 ? 1.574 -13.102 4.226 1.00 95.06 85 LEU A C 1
ATOM 696 O O . LEU A 1 85 ? 1.290 -13.970 3.410 1.00 95.06 85 LEU A O 1
ATOM 700 N N . ILE A 1 86 ? 1.936 -13.380 5.484 1.00 95.88 86 ILE A N 1
ATOM 701 C CA . ILE A 1 86 ? 2.059 -14.758 5.993 1.00 95.88 86 ILE A CA 1
ATOM 702 C C . ILE A 1 86 ? 0.733 -15.513 5.836 1.00 95.88 86 ILE A C 1
ATOM 704 O O . ILE A 1 86 ? 0.709 -16.620 5.317 1.00 95.88 86 ILE A O 1
ATOM 708 N N . LYS A 1 87 ? -0.388 -14.890 6.220 1.00 93.44 87 LYS A N 1
ATOM 709 C CA . LYS A 1 87 ? -1.716 -15.510 6.086 1.00 93.44 87 LYS A CA 1
ATOM 710 C C . LYS A 1 87 ? -2.110 -15.761 4.634 1.00 93.44 87 LYS A C 1
ATOM 712 O O . LYS A 1 87 ? -2.772 -16.752 4.354 1.00 93.44 87 LYS A O 1
ATOM 717 N N . LYS A 1 88 ? -1.738 -14.857 3.725 1.00 89.56 88 LYS A N 1
ATOM 718 C CA . LYS A 1 88 ? -2.042 -14.978 2.296 1.00 89.56 88 LYS A CA 1
ATOM 719 C C . LYS A 1 88 ? -1.269 -16.120 1.631 1.00 89.56 88 LYS A C 1
ATOM 721 O O . LYS A 1 88 ? -1.776 -16.705 0.688 1.00 89.56 88 LYS A O 1
ATOM 726 N N . GLU A 1 89 ? -0.071 -16.442 2.116 1.00 85.75 89 GLU A N 1
ATOM 727 C CA . GLU A 1 89 ? 0.715 -17.591 1.638 1.00 85.75 89 GLU A CA 1
ATOM 728 C C . GLU A 1 89 ? 0.177 -18.944 2.141 1.00 85.75 89 GLU A C 1
ATOM 730 O O . GLU A 1 89 ? 0.433 -19.973 1.520 1.00 85.75 89 GLU A O 1
ATOM 735 N N . GLU A 1 90 ? -0.563 -18.950 3.253 1.00 86.00 90 GLU A N 1
ATOM 736 C CA . GLU A 1 90 ? -1.178 -20.149 3.843 1.00 86.00 90 GLU A CA 1
ATOM 737 C C . GLU A 1 90 ? -2.563 -20.495 3.256 1.00 86.00 90 GLU A C 1
ATOM 739 O O . GLU A 1 90 ? -3.071 -21.588 3.522 1.00 86.00 90 GLU A O 1
ATOM 744 N N . ALA A 1 91 ? -3.180 -19.575 2.505 1.00 71.25 91 ALA A N 1
ATOM 745 C CA . ALA A 1 91 ? -4.530 -19.688 1.937 1.00 71.25 91 ALA A CA 1
ATOM 746 C C . ALA A 1 91 ? -4.533 -20.280 0.518 1.00 71.25 91 ALA A C 1
ATOM 748 O O . ALA A 1 91 ? -5.461 -21.072 0.228 1.00 71.25 91 ALA A O 1
#